Protein 2CBO (pdb70)

Foldseek 3Di:
DDWDKDKPPQEAAAQFDKIKIKIAPADAFFKKKKWKWWAPDVVWIWTAPVWIDMWTQHNRRMTMDMTGHGQKHFTAGPVRHTDGIDGQQPTFMFIFIATPVRDGDDTGTGHHRPD

Nearest PDB structures (foldseek):
  1noa-assembly1_A  TM=9.818E-01  e=1.500E-18  Streptomyces carzinostaticus
  4jw3-assembly1_A  TM=9.825E-01  e=1.500E-18  Streptomyces malayensis
  2cbq-assembly3_E  TM=9.953E-01  e=7.615E-18  Streptomyces carzinostaticus
  2cbt-assembly1_B  TM=9.767E-01  e=4.768E-17  Streptomyces carzinostaticus
  2mcm-assembly1_A  TM=9.479E-01  e=1.703E-12  Streptomyces macromomyceticus

B-factor: mean 21.52, std 8.45, range [8.46, 61.63]

Organism: Streptomyces carzinostaticus (NCBI:txid1897)

Radius of gyration: 13.45 Å; Cα contacts (8 Å, |Δi|>4): 308; chains: 1; bounding box: 24×33×41 Å

CATH classification: 2.60.40.230

Structure (mmCIF, N/CA/C/O backbone):
data_2CBO
#
_entry.id   2CBO
#
_cell.length_a   43.984
_cell.length_b   43.984
_cell.length_c   54.708
_cell.angle_alpha   90.00
_cell.angle_beta   90.00
_cell.angle_gamma   90.00
#
_symmetry.space_group_name_H-M   'P 41'
#
loop_
_entity.id
_entity.type
_entity.pdbx_description
1 polymer NEOCARZINOSTATIN
2 non-polymer 'SULFATE ION'
3 non-polymer 'TESTOSTERONE HEMISUCCINATE'
4 water water
#
loop_
_atom_site.group_PDB
_atom_site.id
_atom_site.type_symbol
_atom_site.label_atom_id
_atom_site.label_alt_id
_atom_site.label_comp_id
_atom_site.label_asym_id
_atom_site.label_entity_id
_atom_site.label_seq_id
_atom_site.pdbx_PDB_ins_code
_atom_site.Cartn_x
_atom_site.Cartn_y
_atom_site.Cartn_z
_atom_site.occupancy
_atom_site.B_iso_or_equiv
_atom_site.auth_seq_id
_atom_site.auth_comp_id
_atom_site.auth_asym_id
_atom_site.auth_atom_id
_atom_site.pdbx_PDB_model_num
ATOM 1 N N . ALA A 1 1 ? 0.678 38.588 14.562 1.00 41.37 1 ALA A N 1
ATOM 2 C CA . ALA A 1 1 ? 1.101 38.062 13.233 1.00 39.93 1 ALA A CA 1
ATOM 3 C C . ALA A 1 1 ? 0.610 36.630 13.042 1.00 38.53 1 ALA A C 1
ATOM 4 O O . ALA A 1 1 ? 1.071 35.711 13.721 1.00 38.95 1 ALA A O 1
ATOM 6 N N . ALA A 1 2 ? -0.327 36.453 12.115 1.00 36.79 2 ALA A N 1
ATOM 7 C CA . ALA A 1 2 ? -0.898 35.141 11.818 1.00 35.40 2 ALA A CA 1
ATOM 8 C C . ALA A 1 2 ? 0.123 34.221 11.147 1.00 33.22 2 ALA A C 1
ATOM 9 O O . ALA A 1 2 ? 1.042 34.681 10.471 1.00 33.81 2 ALA A O 1
ATOM 11 N N . PRO A 1 3 ? -0.022 32.900 11.336 1.00 31.50 3 PRO A N 1
ATOM 12 C CA . PRO A 1 3 ? 0.907 31.942 10.730 1.00 28.41 3 PRO A CA 1
ATOM 13 C C . PRO A 1 3 ? 0.781 31.960 9.211 1.00 26.99 3 PRO A C 1
ATOM 14 O O . PRO A 1 3 ? -0.305 31.739 8.671 1.00 24.55 3 PRO A O 1
ATOM 18 N N . THR A 1 4 ? 1.885 32.231 8.525 1.00 24.98 4 THR A N 1
ATOM 19 C CA . THR A 1 4 ? 1.874 32.267 7.069 1.00 22.74 4 THR A CA 1
ATOM 20 C C . THR A 1 4 ? 3.198 31.786 6.497 1.00 21.38 4 THR A C 1
ATOM 21 O O . THR A 1 4 ? 4.222 31.781 7.179 1.00 20.66 4 THR A O 1
ATOM 25 N N . ALA A 1 5 ? 3.161 31.378 5.235 1.00 19.28 5 ALA A N 1
ATOM 26 C CA . ALA A 1 5 ? 4.352 30.921 4.538 1.00 19.22 5 ALA A CA 1
ATOM 27 C C . ALA A 1 5 ? 4.336 31.578 3.163 1.00 18.21 5 ALA A C 1
ATOM 28 O O . ALA A 1 5 ? 3.273 31.811 2.591 1.00 19.72 5 ALA A O 1
ATOM 30 N N . THR A 1 6 ? 5.514 31.893 2.643 1.00 17.85 6 THR A N 1
ATOM 31 C CA . THR A 1 6 ? 5.624 32.502 1.326 1.00 19.18 6 THR A CA 1
ATOM 32 C C . THR A 1 6 ? 6.722 31.774 0.568 1.00 18.71 6 THR A C 1
ATOM 33 O O . THR A 1 6 ? 7.756 31.436 1.141 1.00 19.79 6 THR A O 1
ATOM 37 N N . VAL A 1 7 ? 6.481 31.524 -0.714 1.00 17.62 7 VAL A N 1
ATOM 38 C CA . VAL A 1 7 ? 7.450 30.842 -1.559 1.00 13.95 7 VAL A CA 1
ATOM 39 C C . VAL A 1 7 ? 7.608 31.642 -2.844 1.00 15.03 7 VAL A C 1
ATOM 40 O O . VAL A 1 7 ? 6.623 31.959 -3.511 1.00 15.28 7 VAL A O 1
ATOM 44 N N . THR A 1 8 ? 8.846 31.973 -3.191 1.00 13.54 8 THR A N 1
ATOM 45 C CA . THR A 1 8 ? 9.091 32.729 -4.409 1.00 14.05 8 THR A CA 1
ATOM 46 C C . THR A 1 8 ? 10.489 32.430 -4.937 1.00 13.06 8 THR A C 1
ATOM 47 O O . THR A 1 8 ? 11.450 32.352 -4.174 1.00 13.52 8 THR A O 1
ATOM 51 N N . PRO A 1 9 ? 10.607 32.189 -6.254 1.00 14.42 9 PRO A N 1
ATOM 52 C CA . PRO A 1 9 ? 9.486 32.190 -7.202 1.00 12.95 9 PRO A CA 1
ATOM 53 C C . PRO A 1 9 ? 8.582 30.988 -6.938 1.00 13.36 9 PRO A C 1
ATOM 54 O O . PRO A 1 9 ? 9.027 30.001 -6.351 1.00 12.08 9 PRO A O 1
ATOM 58 N N . SER A 1 10 ? 7.320 31.076 -7.353 1.00 14.70 10 SER A N 1
ATOM 59 C CA . SER A 1 10 ? 6.381 29.969 -7.174 1.00 16.24 10 SER A CA 1
ATOM 60 C C . SER A 1 10 ? 5.801 29.505 -8.508 1.00 17.19 10 SER A C 1
ATOM 61 O O . SER A 1 10 ? 5.061 28.524 -8.559 1.00 19.37 10 SER A O 1
ATOM 64 N N A SER A 1 11 ? 6.142 30.218 -9.578 0.50 16.94 11 SER A N 1
ATOM 65 N N B SER A 1 11 ? 6.128 30.219 -9.582 0.50 16.70 11 SER A N 1
ATOM 66 C CA A SER A 1 11 ? 5.676 29.882 -10.920 0.50 16.99 11 SER A CA 1
ATOM 67 C CA B SER A 1 11 ? 5.663 29.852 -10.917 0.50 16.51 11 SER A CA 1
ATOM 68 C C A SER A 1 11 ? 6.843 29.948 -11.902 0.50 16.70 11 SER A C 1
ATOM 69 C C B SER A 1 11 ? 6.821 29.963 -11.908 0.50 16.43 11 SER A C 1
ATOM 70 O O A SER A 1 11 ? 7.871 30.564 -11.615 0.50 16.78 11 SER A O 1
ATOM 71 O O B SER A 1 11 ? 7.824 30.625 -11.630 0.50 16.55 11 SER A O 1
ATOM 76 N N . GLY A 1 12 ? 6.681 29.307 -13.056 1.00 16.78 12 GLY A N 1
ATOM 77 C CA . GLY A 1 12 ? 7.732 29.322 -14.064 1.00 16.53 12 GLY A CA 1
ATOM 78 C C . GLY A 1 12 ? 8.954 28.531 -13.626 1.00 16.51 12 GLY A C 1
ATOM 79 O O . GLY A 1 12 ? 10.058 28.721 -14.143 1.00 17.39 12 GLY A O 1
ATOM 80 N N . LEU A 1 13 ? 8.752 27.629 -12.674 1.00 14.18 13 LEU A N 1
ATOM 81 C CA . LEU A 1 13 ? 9.845 26.817 -12.142 1.00 13.31 13 LEU A CA 1
ATOM 82 C C . LEU A 1 13 ? 10.295 25.685 -13.058 1.00 13.40 13 LEU A C 1
ATOM 83 O O . LEU A 1 13 ? 9.538 25.218 -13.910 1.00 14.03 13 LEU A O 1
ATOM 88 N N A SER A 1 14 ? 11.539 25.255 -12.871 0.50 13.63 14 SER A N 1
ATOM 89 N N B SER A 1 14 ? 11.544 25.262 -12.880 0.50 12.84 14 SER A N 1
ATOM 90 C CA A SER A 1 14 ? 12.104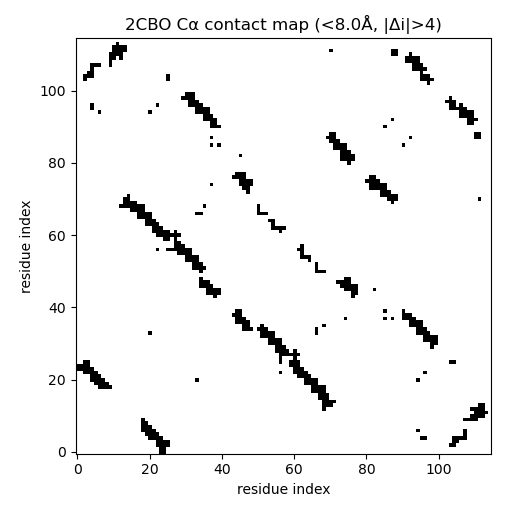 24.152 -13.636 0.50 14.67 14 SER A CA 1
ATOM 91 C CA B SER A 1 14 ? 12.116 24.153 -13.635 0.50 13.15 14 SER A CA 1
ATOM 92 C C A SER A 1 14 ? 12.634 23.181 -12.592 0.50 14.42 14 SER A C 1
ATOM 93 C C B SER A 1 14 ? 12.636 23.181 -12.591 0.50 13.55 14 SER A C 1
ATOM 94 O O A SER A 1 14 ? 12.805 23.550 -11.430 0.50 13.46 14 SER A O 1
ATOM 95 O O B SER A 1 14 ? 12.803 23.548 -11.426 0.50 12.64 14 SER A O 1
ATOM 100 N N . ASP A 1 15 ? 12.887 21.942 -12.995 1.00 15.50 15 ASP A N 1
ATOM 101 C CA . ASP A 1 15 ? 13.419 20.963 -12.064 1.00 15.12 15 ASP A CA 1
ATOM 102 C C . ASP A 1 15 ? 14.808 21.506 -11.703 1.00 15.75 15 ASP A C 1
ATOM 103 O O . ASP A 1 15 ? 15.634 21.752 -12.591 1.00 14.83 15 ASP A O 1
ATOM 108 N N . GLY A 1 16 ? 15.061 21.713 -10.414 1.00 13.54 16 GLY A N 1
ATOM 109 C CA . GLY A 1 16 ? 16.357 22.222 -9.993 1.00 14.61 16 GLY A CA 1
ATOM 1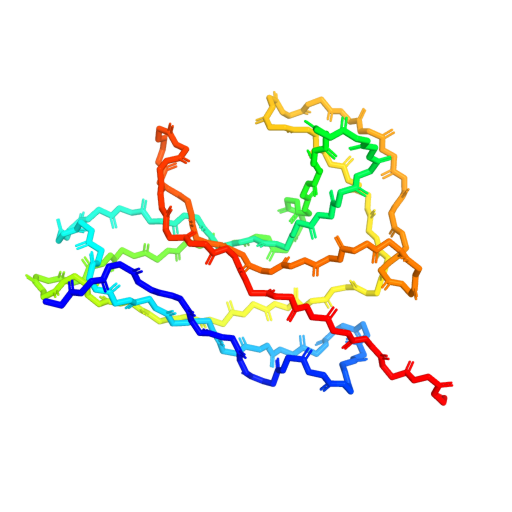10 C C . GLY A 1 16 ? 16.329 23.684 -9.584 1.00 12.25 16 GLY A C 1
ATOM 111 O O . GLY A 1 16 ? 17.297 24.199 -9.018 1.00 13.29 16 GLY A O 1
ATOM 112 N N . THR A 1 17 ? 15.228 24.368 -9.874 1.00 12.46 17 THR A N 1
ATOM 113 C CA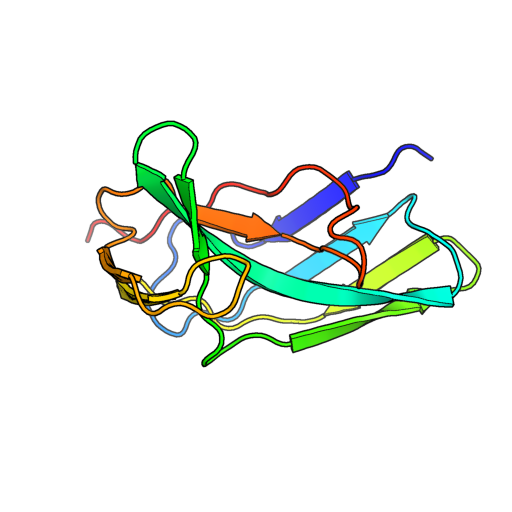 . THR A 1 17 ? 15.114 25.772 -9.501 1.00 11.37 17 THR A CA 1
ATOM 114 C C . THR A 1 17 ? 15.181 25.880 -7.978 1.00 11.63 17 THR A C 1
ATOM 115 O O . THR A 1 17 ? 14.605 25.056 -7.271 1.00 13.71 17 THR A O 1
ATOM 119 N N . VAL A 1 18 ? 15.905 26.879 -7.480 1.00 12.64 18 VAL A N 1
ATOM 120 C CA . VAL A 1 18 ? 16.017 27.085 -6.043 1.00 13.05 18 VAL A CA 1
ATOM 121 C C . VAL A 1 18 ? 15.053 28.207 -5.656 1.00 13.30 18 VAL A C 1
ATOM 122 O O . VAL A 1 18 ? 15.104 29.306 -6.215 1.00 12.60 18 VAL A O 1
ATOM 126 N N . VAL A 1 19 ? 14.164 27.928 -4.709 1.00 12.76 19 VAL A N 1
ATOM 127 C CA . VAL A 1 19 ? 13.200 28.936 -4.295 1.00 13.05 19 VAL A CA 1
ATOM 128 C C . VAL A 1 19 ? 13.430 29.379 -2.862 1.00 14.60 19 VAL A C 1
ATOM 129 O O . VAL A 1 19 ? 14.054 28.667 -2.067 1.00 12.68 19 VAL A O 1
ATOM 133 N N . LYS A 1 20 ? 12.941 30.569 -2.536 1.00 14.25 20 LYS A N 1
ATOM 134 C CA . LYS A 1 20 ? 13.060 31.060 -1.176 1.00 15.73 20 LYS A CA 1
ATOM 135 C C . LYS A 1 20 ? 11.763 30.725 -0.456 1.00 16.02 20 LYS A C 1
ATOM 136 O O . LYS A 1 20 ? 10.670 31.033 -0.941 1.00 15.51 20 LYS A O 1
ATOM 142 N N . VAL A 1 21 ? 11.891 30.078 0.696 1.00 15.02 21 VAL A N 1
ATOM 143 C CA . VAL A 1 21 ? 10.736 29.710 1.503 1.00 15.57 21 VAL A CA 1
ATOM 144 C C . VAL A 1 21 ? 10.859 30.509 2.794 1.00 16.63 21 VAL A C 1
ATOM 145 O O . VAL A 1 21 ? 11.899 30.484 3.454 1.00 14.99 21 VAL A O 1
ATOM 149 N N . ALA A 1 22 ? 9.805 31.233 3.147 1.00 16.36 22 ALA A N 1
ATOM 150 C CA . ALA A 1 22 ? 9.835 32.036 4.355 1.00 18.24 22 ALA A CA 1
ATOM 151 C C . ALA A 1 22 ? 8.577 31.810 5.171 1.00 19.19 22 ALA A C 1
ATOM 152 O O . ALA A 1 22 ? 7.497 31.584 4.621 1.00 18.89 22 ALA A O 1
ATOM 154 N N . GLY A 1 23 ? 8.729 31.865 6.488 1.00 19.86 23 GLY A N 1
ATOM 155 C CA . GLY A 1 23 ? 7.594 31.671 7.366 1.00 19.66 23 GLY A CA 1
ATOM 156 C C . GLY A 1 23 ? 7.496 32.783 8.385 1.00 21.36 23 GLY A C 1
ATOM 157 O O . GLY A 1 23 ? 8.512 33.339 8.815 1.00 20.16 23 GLY A O 1
ATOM 158 N N . ALA A 1 24 ? 6.267 33.113 8.768 1.00 21.16 24 ALA A N 1
ATOM 159 C CA . ALA A 1 24 ? 6.024 34.158 9.751 1.00 21.11 24 ALA A CA 1
ATOM 160 C C . ALA A 1 24 ? 4.873 33.729 10.662 1.00 21.58 24 ALA A C 1
ATOM 161 O O . ALA A 1 24 ? 4.013 32.944 10.259 1.00 20.84 24 ALA A O 1
ATOM 163 N N . GLY A 1 25 ? 4.874 34.232 11.893 1.00 21.41 25 GLY A N 1
ATOM 164 C CA . GLY A 1 25 ? 3.828 33.886 12.837 1.00 21.80 25 GLY A CA 1
ATOM 165 C C . GLY A 1 25 ? 3.956 32.459 13.332 1.00 22.54 25 GLY A C 1
ATOM 166 O O . GLY A 1 25 ? 3.005 31.889 13.868 1.00 23.51 25 GLY A O 1
ATOM 167 N N . LEU A 1 26 ? 5.143 31.882 13.156 1.00 20.94 26 LEU A N 1
ATOM 168 C CA . LEU A 1 26 ? 5.411 30.508 13.566 1.00 19.98 26 LEU A CA 1
ATOM 169 C C . LEU A 1 26 ? 5.714 30.392 15.059 1.00 20.00 26 LEU A C 1
ATOM 170 O O . LEU A 1 26 ? 5.730 31.387 15.785 1.00 18.28 26 LEU A O 1
ATOM 175 N N . GLN A 1 27 ? 5.945 29.160 15.507 1.00 19.55 27 GLN A N 1
ATOM 176 C CA . GLN A 1 27 ? 6.285 28.903 16.901 1.00 21.19 27 GLN A CA 1
ATOM 177 C C . GLN A 1 27 ? 7.718 29.363 17.119 1.00 20.47 27 GLN A C 1
ATOM 178 O O . GLN A 1 27 ? 8.640 28.822 16.518 1.00 19.92 27 GLN A O 1
ATOM 184 N N . ALA A 1 28 ? 7.907 30.362 17.972 1.00 22.12 28 ALA A N 1
ATOM 185 C CA . ALA A 1 28 ? 9.246 30.862 18.247 1.00 22.21 28 ALA A CA 1
ATOM 186 C C . ALA A 1 28 ? 10.146 29.716 18.702 1.00 22.79 28 ALA A C 1
ATOM 187 O O . ALA A 1 28 ? 9.759 28.915 19.561 1.00 23.33 28 ALA A O 1
ATOM 189 N N . GLY A 1 29 ? 11.334 29.632 18.109 1.00 21.58 29 GLY A N 1
ATOM 190 C CA . GLY A 1 29 ? 12.288 28.596 18.476 1.00 21.64 29 GLY A CA 1
ATOM 191 C C . GLY A 1 29 ? 11.988 27.169 18.048 1.00 20.14 29 GLY A C 1
ATOM 192 O O . GLY A 1 29 ? 12.709 26.248 18.424 1.00 23.13 29 GLY A O 1
ATOM 193 N N . THR A 1 30 ? 10.937 26.964 17.268 1.00 20.22 30 THR A N 1
ATOM 194 C CA . THR A 1 30 ? 10.604 25.614 16.833 1.00 19.98 30 THR A CA 1
ATOM 195 C C . THR A 1 30 ? 11.245 25.293 15.495 1.00 19.09 30 THR A C 1
ATOM 196 O O . THR A 1 30 ? 11.344 26.155 14.628 1.00 19.33 30 THR A O 1
ATOM 200 N N . ALA A 1 31 ? 11.690 24.050 15.340 1.00 19.06 31 ALA A N 1
ATOM 201 C CA . ALA A 1 31 ? 12.313 23.607 14.095 1.00 18.80 31 ALA A CA 1
ATOM 202 C C . ALA A 1 31 ? 11.243 23.179 13.097 1.00 18.98 31 ALA A C 1
ATOM 203 O O . ALA A 1 31 ? 10.360 22.376 13.418 1.00 18.39 31 ALA A O 1
ATOM 205 N N . TYR A 1 32 ? 11.327 23.717 11.885 1.00 17.45 32 TYR A N 1
ATOM 206 C CA . TYR A 1 32 ? 10.370 23.386 10.837 1.00 17.12 32 TYR A CA 1
ATOM 207 C C . TYR A 1 32 ? 11.019 22.716 9.631 1.00 16.70 32 TYR A C 1
ATOM 208 O O . TYR A 1 32 ? 12.024 23.201 9.107 1.00 17.19 32 TYR A O 1
ATOM 217 N N . TRP A 1 33 ? 10.445 21.599 9.197 1.00 15.33 33 TRP A N 1
ATOM 218 C CA . TRP A 1 33 ? 10.943 20.927 8.006 1.00 15.17 33 TRP A CA 1
ATOM 219 C C . TRP A 1 33 ? 10.393 21.731 6.831 1.00 15.15 33 TRP A C 1
ATOM 220 O O . TRP A 1 33 ? 9.277 22.254 6.900 1.00 15.57 33 TRP A O 1
ATOM 231 N N . VAL A 1 34 ? 11.183 21.849 5.770 1.00 14.41 34 VAL A N 1
ATOM 232 C CA . VAL A 1 34 ? 10.760 22.550 4.565 1.00 14.65 34 VAL A CA 1
ATOM 233 C C . VAL A 1 34 ? 10.748 21.469 3.495 1.00 14.62 34 VAL A C 1
ATOM 234 O O . VAL A 1 34 ? 11.760 20.796 3.284 1.00 12.73 34 VAL A O 1
ATOM 238 N N . ALA A 1 35 ? 9.612 21.287 2.830 1.00 12.39 35 ALA A N 1
ATOM 239 C CA . ALA A 1 35 ? 9.524 20.248 1.811 1.00 13.00 35 ALA A CA 1
ATOM 240 C C . ALA A 1 35 ? 8.497 20.516 0.731 1.00 12.76 35 ALA A C 1
ATOM 241 O O . ALA A 1 35 ? 7.567 21.306 0.910 1.00 12.38 35 ALA A O 1
ATOM 243 N N . GLN A 1 36 ? 8.674 19.828 -0.391 1.00 11.23 36 GLN A N 1
ATOM 244 C CA . GLN A 1 36 ? 7.768 19.941 -1.519 1.00 13.09 36 GLN A CA 1
ATOM 245 C C . GLN A 1 36 ? 6.739 18.821 -1.379 1.00 13.93 36 GLN A C 1
ATOM 246 O O . GLN A 1 36 ? 7.105 17.663 -1.174 1.00 13.69 36 GLN A O 1
ATOM 252 N N . TRP A 1 37 ? 5.460 19.184 -1.469 1.00 15.38 37 TRP A N 1
ATOM 253 C CA . TRP A 1 37 ? 4.352 18.238 -1.340 1.00 16.06 37 TRP A CA 1
ATOM 254 C C . TRP A 1 37 ? 3.496 18.164 -2.600 1.00 17.23 37 TRP A C 1
ATOM 255 O O . TRP A 1 37 ? 3.516 19.064 -3.439 1.00 14.69 37 TRP A O 1
ATOM 266 N N . ALA A 1 38 ? 2.727 17.087 -2.705 1.00 18.07 38 ALA A N 1
ATOM 267 C CA . ALA A 1 38 ? 1.843 16.876 -3.841 1.00 21.32 38 ALA A CA 1
ATOM 268 C C . ALA A 1 38 ? 0.632 16.057 -3.406 1.00 22.57 38 ALA A C 1
ATOM 269 O O . ALA A 1 38 ? 0.766 15.115 -2.627 1.00 22.51 38 ALA A O 1
ATOM 271 N N . ARG A 1 39 ? -0.554 16.421 -3.885 1.00 25.66 39 ARG A N 1
ATOM 272 C CA . ARG A 1 39 ? -1.739 15.648 -3.530 1.00 27.65 39 ARG A CA 1
ATOM 273 C C . ARG A 1 39 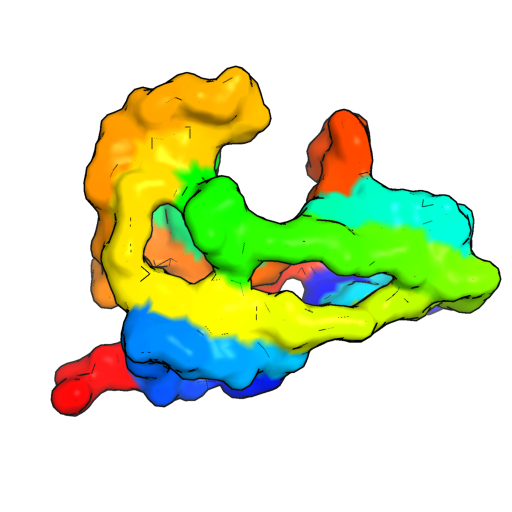? -1.772 14.498 -4.524 1.00 28.18 39 ARG A C 1
ATOM 274 O O . ARG A 1 39 ? -2.090 14.692 -5.696 1.00 29.45 39 ARG A O 1
ATOM 282 N N . VAL A 1 40 ? -1.422 13.304 -4.057 1.00 27.66 40 VAL A N 1
ATOM 283 C CA . VAL A 1 40 ? -1.392 12.123 -4.913 1.00 27.36 40 VAL A CA 1
ATOM 284 C C . VAL A 1 40 ? -2.767 11.476 -5.040 1.00 27.69 40 VAL A C 1
ATOM 285 O O . VAL A 1 40 ? -2.993 10.614 -5.889 1.00 27.73 40 VAL A O 1
ATOM 289 N N . ASP A 1 41 ? -3.689 11.909 -4.193 1.00 28.50 41 ASP A N 1
ATOM 290 C CA . ASP A 1 41 ? -5.045 11.391 -4.217 1.00 29.98 41 ASP A CA 1
ATOM 291 C C . ASP A 1 41 ? -5.858 12.183 -3.209 1.00 30.57 41 ASP A C 1
ATOM 292 O O . ASP A 1 41 ? -5.296 12.839 -2.328 1.00 29.44 41 ASP A O 1
ATOM 297 N N . THR A 1 42 ? -7.178 12.138 -3.347 1.00 29.98 42 THR A N 1
ATOM 298 C CA . THR A 1 42 ? -8.054 12.863 -2.439 1.00 30.17 42 THR A CA 1
ATOM 299 C C . THR A 1 42 ? -7.650 12.637 -0.981 1.00 29.80 42 THR A C 1
ATOM 300 O O . THR A 1 42 ? -7.661 11.506 -0.492 1.00 29.49 42 THR A O 1
ATOM 304 N N . GLY A 1 43 ? -7.284 13.717 -0.297 1.00 29.14 43 GLY A N 1
ATOM 305 C CA . GLY A 1 43 ? -6.894 13.618 1.101 1.00 29.56 43 GLY A CA 1
ATOM 306 C C . GLY A 1 43 ? -5.557 12.940 1.356 1.00 29.07 43 GLY A C 1
ATOM 307 O O . GLY A 1 43 ? -5.202 12.678 2.509 1.00 30.46 43 GLY A O 1
ATOM 308 N N . VAL A 1 44 ? -4.810 12.657 0.292 1.00 27.70 44 VAL A N 1
ATOM 309 C CA . VAL A 1 44 ? -3.509 12.004 0.427 1.00 25.55 44 VAL A CA 1
ATOM 310 C C . VAL A 1 44 ? -2.382 12.825 -0.198 1.00 23.76 44 VAL A C 1
ATOM 311 O O . VAL A 1 44 ? -2.409 13.130 -1.393 1.00 23.50 44 VAL A O 1
ATOM 315 N N . TRP A 1 45 ? -1.386 13.168 0.614 1.00 22.10 45 TRP A N 1
ATOM 316 C CA . TRP A 1 45 ? -0.252 13.952 0.136 1.00 21.65 45 TRP A CA 1
ATOM 317 C C . TRP A 1 45 ? 1.076 13.216 0.320 1.00 20.17 45 TRP A C 1
ATOM 318 O O . TRP A 1 45 ? 1.261 12.484 1.290 1.00 20.68 45 TRP A O 1
ATOM 329 N N . ALA A 1 46 ? 1.988 13.416 -0.625 1.00 17.68 46 ALA A N 1
ATOM 330 C CA . ALA A 1 46 ? 3.311 12.801 -0.572 1.00 16.02 46 ALA A CA 1
ATOM 331 C C . ALA A 1 46 ? 4.360 13.903 -0.726 1.00 15.16 46 ALA A C 1
ATOM 332 O O . ALA A 1 46 ? 4.112 14.912 -1.391 1.00 15.60 46 ALA A O 1
ATOM 334 N N . TYR A 1 47 ? 5.531 13.719 -0.121 1.00 12.24 47 TYR A N 1
ATOM 335 C CA . TYR A 1 47 ? 6.575 14.730 -0.226 1.00 12.11 47 TYR A CA 1
ATOM 336 C C . TYR A 1 47 ? 7.875 14.179 -0.791 1.00 12.79 47 TYR A C 1
ATOM 337 O O . TYR A 1 47 ? 8.025 12.973 -1.005 1.00 12.20 47 TYR A O 1
ATOM 346 N N . ASN A 1 48 ? 8.816 15.083 -1.019 1.00 12.07 48 ASN A N 1
ATOM 347 C CA . ASN A 1 48 ? 10.115 14.731 -1.570 1.00 12.35 48 ASN A CA 1
ATOM 348 C C . ASN A 1 48 ? 11.219 14.847 -0.512 1.00 13.15 48 ASN A C 1
ATOM 349 O O . ASN A 1 48 ? 11.819 15.910 -0.324 1.00 10.73 48 ASN A O 1
ATOM 354 N N . PRO A 1 49 ? 11.499 13.743 0.200 1.00 11.38 49 PRO A N 1
ATOM 355 C CA . PRO A 1 49 ? 12.540 13.771 1.233 1.00 12.22 49 PRO A CA 1
ATOM 356 C C . PRO A 1 49 ? 13.944 14.009 0.682 1.00 13.33 49 PRO A C 1
ATOM 357 O O . PRO A 1 49 ? 14.821 14.493 1.397 1.00 14.58 49 PRO A O 1
ATOM 361 N N . ALA A 1 50 ? 14.143 13.682 -0.595 1.00 12.83 50 ALA A N 1
ATOM 362 C CA . ALA A 1 50 ? 15.445 13.823 -1.244 1.00 13.11 50 ALA A CA 1
ATOM 363 C C . ALA A 1 50 ? 15.965 15.254 -1.343 1.00 13.96 50 ALA A C 1
ATOM 364 O O . ALA A 1 50 ? 17.157 15.466 -1.553 1.00 16.71 50 ALA A O 1
ATOM 366 N N . ASP A 1 51 ? 15.083 16.233 -1.202 1.00 12.37 51 ASP A N 1
ATOM 367 C CA . ASP A 1 51 ? 15.501 17.626 -1.285 1.00 13.76 51 ASP A CA 1
ATOM 368 C C . ASP A 1 51 ? 14.925 18.437 -0.140 1.00 13.81 51 ASP A C 1
ATOM 369 O O . ASP A 1 51 ? 14.844 19.663 -0.232 1.00 12.45 51 ASP A O 1
ATOM 374 N N . ASN A 1 52 ? 14.520 17.763 0.934 1.00 12.07 52 ASN A N 1
ATOM 375 C CA . ASN A 1 52 ? 13.953 18.486 2.062 1.00 13.02 52 ASN A CA 1
ATOM 376 C C . ASN A 1 52 ? 15.031 19.248 2.814 1.00 14.18 52 ASN A C 1
ATOM 377 O O . ASN A 1 52 ? 16.227 19.097 2.548 1.00 13.81 52 ASN A O 1
ATOM 382 N N . SER A 1 53 ? 14.599 20.092 3.735 1.00 14.70 53 SER A N 1
ATOM 383 C CA . SER A 1 53 ? 15.531 20.869 4.531 1.00 16.75 53 SER A CA 1
ATOM 384 C C . SER A 1 53 ? 14.857 21.198 5.847 1.00 16.26 53 SER A C 1
ATOM 385 O O . SER A 1 53 ? 13.746 20.730 6.121 1.00 14.18 53 SER A O 1
ATOM 388 N N . SER A 1 54 ? 15.524 22.006 6.660 1.00 16.31 54 SER A N 1
ATOM 389 C CA . SER A 1 54 ? 14.975 22.385 7.951 1.00 18.24 54 SER A CA 1
ATOM 390 C C . SER A 1 54 ? 15.441 23.774 8.342 1.00 16.61 54 SER A C 1
ATOM 391 O O . SER A 1 54 ? 16.505 24.218 7.928 1.00 15.89 54 SER A O 1
ATOM 394 N N . VAL A 1 55 ? 14.625 24.454 9.136 1.00 18.31 55 VAL A N 1
ATOM 395 C CA . VAL A 1 55 ? 14.938 25.796 9.596 1.00 17.79 55 VAL A CA 1
ATOM 396 C C . VAL A 1 55 ? 14.243 26.001 10.941 1.00 20.15 55 VAL A C 1
ATOM 397 O O . VAL A 1 55 ? 13.160 25.472 11.177 1.00 21.32 55 VAL A O 1
ATOM 401 N N . THR A 1 56 ? 14.886 26.744 11.831 1.00 21.01 56 THR A N 1
ATOM 402 C CA . THR A 1 56 ? 14.319 27.004 13.146 1.00 20.31 56 THR A CA 1
ATOM 403 C C . THR A 1 56 ? 13.805 28.432 13.209 1.00 20.70 56 THR A C 1
ATOM 404 O O . THR A 1 56 ? 14.527 29.375 12.888 1.00 21.40 56 THR A O 1
ATOM 408 N N . ALA A 1 57 ? 12.548 28.589 13.608 1.00 19.98 57 ALA A N 1
ATOM 409 C CA . ALA A 1 57 ? 11.947 29.912 13.705 1.00 21.28 57 ALA A CA 1
ATOM 410 C C . ALA A 1 57 ? 12.685 30.715 14.766 1.00 22.29 57 ALA A C 1
ATOM 411 O O . ALA A 1 57 ? 13.084 30.169 15.796 1.00 21.27 57 ALA A O 1
ATOM 413 N N . ASP A 1 58 ? 12.881 32.005 14.513 1.00 23.25 58 ASP A N 1
ATOM 414 C CA . ASP A 1 58 ? 13.574 32.843 15.483 1.00 25.51 58 ASP A CA 1
ATOM 415 C C . ASP A 1 58 ? 12.628 33.261 16.605 1.00 26.68 58 ASP A C 1
ATOM 416 O O . ASP A 1 58 ? 11.441 32.909 16.601 1.00 25.80 58 ASP A O 1
ATOM 421 N N . ALA A 1 59 ? 13.158 34.013 17.563 1.00 27.36 59 ALA A N 1
ATOM 422 C CA . ALA A 1 59 ? 12.374 34.471 18.703 1.00 27.92 59 ALA A CA 1
ATOM 423 C C . ALA A 1 59 ? 11.112 35.214 18.279 1.00 27.90 59 ALA A C 1
ATOM 424 O O . ALA A 1 59 ? 10.192 35.386 19.075 1.00 28.11 59 ALA A O 1
ATOM 426 N N . ASN A 1 60 ? 11.061 35.644 17.023 1.00 28.35 60 ASN A N 1
ATOM 427 C CA . ASN A 1 60 ? 9.902 36.375 16.522 1.00 29.22 60 ASN A CA 1
ATOM 428 C C . ASN A 1 60 ? 8.938 35.514 15.707 1.00 28.30 60 ASN A C 1
ATOM 429 O O . ASN A 1 60 ? 7.939 36.015 15.192 1.00 28.21 60 ASN A O 1
ATOM 434 N N . GLY A 1 61 ? 9.236 34.223 15.599 1.00 25.51 61 GLY A N 1
ATOM 435 C CA . GLY A 1 61 ? 8.374 33.331 14.840 1.00 24.52 61 GLY A CA 1
ATOM 436 C C . GLY A 1 61 ? 8.636 33.393 13.347 1.00 22.86 61 GLY A C 1
ATOM 437 O O . GLY A 1 61 ? 7.827 32.929 12.543 1.00 23.88 61 GLY A O 1
ATOM 438 N N . SER A 1 62 ? 9.772 33.968 12.971 1.00 21.76 62 SER A N 1
ATOM 439 C CA . SER A 1 62 ? 10.131 34.086 11.566 1.00 23.06 62 SER A CA 1
ATOM 440 C C . SER A 1 62 ? 11.255 33.137 11.180 1.00 22.22 62 SER A C 1
ATOM 441 O O . SER A 1 62 ? 12.139 32.834 11.983 1.00 23.62 62 SER A O 1
ATOM 444 N N . ALA A 1 63 ? 11.214 32.675 9.937 1.00 21.98 63 ALA A N 1
ATOM 445 C CA . ALA A 1 63 ? 12.225 31.767 9.421 1.00 23.11 63 ALA A CA 1
ATOM 446 C C . ALA A 1 63 ? 12.273 31.905 7.908 1.00 22.69 63 ALA A C 1
ATOM 447 O O . ALA A 1 63 ? 11.298 32.314 7.280 1.00 23.72 63 ALA A O 1
ATOM 449 N N . SER A 1 64 ? 13.410 31.565 7.322 1.00 23.47 64 SER A N 1
ATOM 450 C CA . SER A 1 64 ? 13.549 31.641 5.878 1.00 24.04 64 SER A CA 1
ATOM 451 C C . SER A 1 64 ? 14.734 30.803 5.452 1.00 22.82 64 SER A C 1
ATOM 452 O O . SER A 1 64 ? 15.800 30.841 6.071 1.00 21.11 64 SER A O 1
ATOM 455 N N . THR A 1 65 ? 14.539 30.033 4.394 1.00 20.50 65 THR A N 1
ATOM 456 C CA . THR A 1 65 ? 15.595 29.181 3.889 1.00 20.10 65 THR A CA 1
ATOM 457 C C . THR A 1 65 ? 15.357 28.963 2.401 1.00 18.84 65 THR A C 1
ATOM 458 O O . THR A 1 65 ? 14.449 29.554 1.818 1.00 19.44 65 THR A O 1
ATOM 462 N N A SER A 1 66 ? 16.181 28.126 1.785 0.50 18.59 66 SER A N 1
ATOM 463 N N B SER A 1 66 ? 16.181 28.123 1.789 0.50 19.35 66 SER A N 1
ATOM 464 C CA A SER A 1 66 ? 16.040 27.846 0.365 0.50 17.14 66 SER A CA 1
ATOM 465 C CA B SER A 1 66 ? 16.052 27.836 0.368 0.50 18.66 66 SER A CA 1
ATOM 466 C C A SER A 1 66 ? 15.644 26.390 0.159 0.50 16.86 66 SER A C 1
ATOM 467 C C B SER A 1 66 ? 15.628 26.389 0.168 0.50 17.70 66 SER A C 1
ATOM 468 O O A SER A 1 66 ? 15.876 25.541 1.021 0.50 17.33 66 SER A O 1
ATOM 469 O O B SER A 1 66 ? 15.823 25.544 1.044 0.50 18.00 66 SER A O 1
ATOM 474 N N . LEU A 1 67 ? 15.040 26.108 -0.988 1.00 16.49 67 LEU A N 1
ATOM 475 C CA . LEU A 1 67 ? 14.610 24.757 -1.300 1.00 14.77 67 LEU A CA 1
ATOM 476 C C . LEU A 1 67 ? 14.727 24.526 -2.795 1.00 15.44 67 LEU A C 1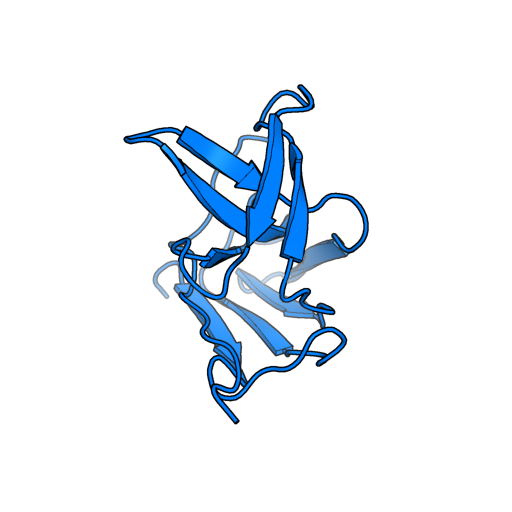
ATOM 477 O O . LEU A 1 67 ? 14.363 25.394 -3.589 1.00 15.71 67 LEU A O 1
ATOM 482 N N . THR A 1 68 ? 15.258 23.366 -3.170 1.00 15.49 68 THR A N 1
ATOM 483 C CA . THR A 1 68 ? 15.375 23.005 -4.577 1.00 14.42 68 THR A CA 1
ATOM 484 C C . THR A 1 68 ? 14.103 22.233 -4.918 1.00 13.16 68 THR A C 1
ATOM 485 O O . THR A 1 68 ? 13.780 21.238 -4.267 1.00 12.90 68 THR A O 1
ATOM 489 N N . VAL A 1 69 ? 13.375 22.697 -5.927 1.00 11.76 69 VAL A N 1
ATOM 490 C CA . VAL A 1 69 ? 12.144 22.029 -6.328 1.00 13.14 69 VAL A CA 1
ATOM 491 C C . VAL A 1 69 ? 12.385 21.054 -7.479 1.00 14.30 69 VAL A C 1
ATOM 492 O O . VAL A 1 69 ? 13.356 21.186 -8.229 1.00 13.34 69 VAL A O 1
ATOM 496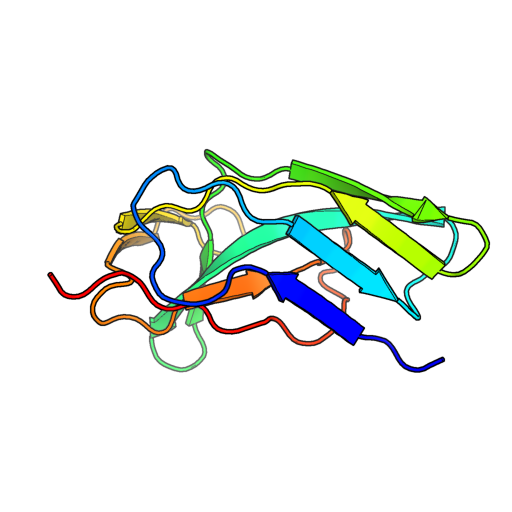 N N . ARG A 1 70 ? 11.505 20.065 -7.598 1.00 13.93 70 ARG A N 1
ATOM 497 C CA . ARG A 1 70 ? 11.610 19.061 -8.653 1.00 13.75 70 ARG A CA 1
ATOM 498 C C . ARG A 1 70 ? 10.299 18.985 -9.429 1.00 12.47 70 ARG A C 1
ATOM 499 O O . ARG A 1 70 ? 9.225 19.006 -8.829 1.00 12.42 70 ARG A O 1
ATOM 507 N N . ARG A 1 71 ? 10.382 18.892 -10.756 1.00 12.99 71 ARG A N 1
ATOM 508 C CA . ARG A 1 71 ? 9.175 18.782 -11.565 1.00 13.03 71 ARG A CA 1
ATOM 509 C C . ARG A 1 71 ? 8.504 17.458 -11.209 1.00 14.99 71 ARG A C 1
ATOM 510 O O . ARG A 1 71 ? 7.293 17.399 -10.999 1.00 14.81 71 ARG A O 1
ATOM 518 N N . SER A 1 72 ? 9.302 16.395 -11.153 1.00 13.43 72 SER A N 1
ATOM 519 C CA . SER A 1 72 ? 8.800 15.069 -10.781 1.00 15.34 72 SER A CA 1
ATOM 520 C C . SER A 1 72 ? 9.725 14.519 -9.708 1.00 15.07 72 SER A C 1
ATOM 521 O O . SER A 1 72 ? 10.924 14.812 -9.707 1.00 13.34 72 SER A O 1
ATOM 524 N N . PHE A 1 73 ? 9.173 13.726 -8.794 1.00 14.97 73 PHE A N 1
ATOM 525 C CA . PHE A 1 73 ? 9.976 13.155 -7.719 1.00 15.74 73 PHE A CA 1
ATOM 526 C C . PHE A 1 73 ? 9.301 11.931 -7.121 1.00 16.03 73 PHE A C 1
ATOM 527 O O . PHE A 1 73 ? 8.0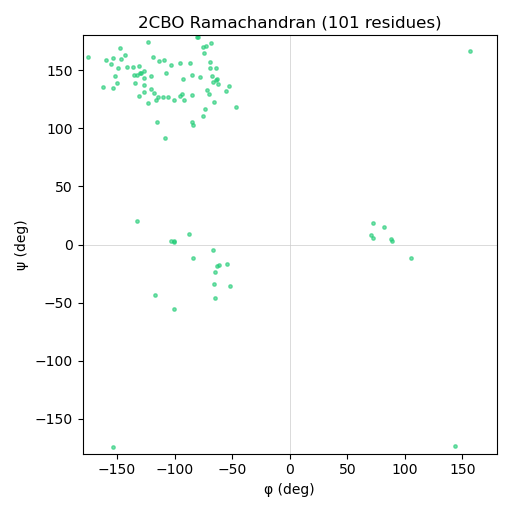86 11.752 -7.255 1.00 15.15 73 PHE A O 1
ATOM 535 N N . GLU A 1 74 ? 10.101 11.092 -6.469 1.00 16.52 74 GLU A N 1
ATOM 536 C CA . GLU A 1 74 ? 9.591 9.896 -5.809 1.00 16.10 74 GLU A CA 1
ATOM 537 C C . GLU A 1 74 ? 8.910 10.379 -4.532 1.00 14.40 74 GLU A C 1
ATOM 538 O O . GLU A 1 74 ? 9.569 10.839 -3.599 1.00 14.90 74 GLU A O 1
ATOM 544 N N . GLY A 1 75 ? 7.587 10.281 -4.497 1.00 14.32 75 GLY A N 1
ATOM 545 C CA . GLY A 1 75 ? 6.855 10.742 -3.333 1.00 14.13 75 GLY A CA 1
ATOM 546 C C . GLY A 1 75 ? 6.742 9.731 -2.210 1.00 15.13 75 GLY A C 1
ATOM 547 O O . GLY A 1 75 ? 6.643 8.530 -2.455 1.00 15.17 75 GLY A O 1
ATOM 548 N N . PHE A 1 76 ? 6.759 10.238 -0.978 1.00 13.76 76 PHE A N 1
ATOM 549 C CA . PHE A 1 76 ? 6.636 9.427 0.231 1.00 13.14 76 PHE A CA 1
ATOM 550 C C . PHE A 1 76 ? 5.508 9.979 1.083 1.00 13.33 76 PHE A C 1
ATOM 551 O O . PHE A 1 76 ? 5.307 11.193 1.142 1.00 12.04 76 PHE A O 1
ATOM 559 N N . LEU A 1 77 ? 4.763 9.092 1.733 1.00 14.39 77 LEU A N 1
ATOM 560 C CA . LEU A 1 77 ? 3.668 9.529 2.582 1.00 15.40 77 LEU A CA 1
ATOM 561 C C . LEU A 1 77 ? 4.216 10.099 3.887 1.00 16.83 77 LEU A C 1
ATOM 562 O O . LEU A 1 77 ? 5.408 9.985 4.171 1.00 16.37 77 LEU A O 1
ATOM 567 N N . PHE A 1 78 ? 3.338 10.718 4.669 1.00 16.45 78 PHE A N 1
ATOM 568 C CA . PHE A 1 78 ? 3.725 11.334 5.933 1.00 16.80 78 PHE A CA 1
ATOM 569 C C . PHE A 1 78 ? 4.508 10.392 6.844 1.00 17.71 78 PHE A C 1
ATOM 570 O O . PHE A 1 78 ? 5.421 10.826 7.552 1.00 17.94 78 PHE A O 1
ATOM 578 N N . ASP A 1 79 ? 4.156 9.109 6.827 1.00 16.59 79 ASP A N 1
ATOM 579 C CA . ASP A 1 79 ? 4.831 8.140 7.678 1.00 18.41 79 ASP A CA 1
ATOM 580 C C . ASP A 1 79 ? 6.086 7.524 7.060 1.00 19.18 79 ASP A C 1
ATOM 581 O O . ASP A 1 79 ? 6.650 6.577 7.609 1.00 20.74 79 ASP A O 1
ATOM 586 N N . GLY A 1 80 ? 6.526 8.058 5.925 1.00 17.79 80 GLY A N 1
ATOM 587 C CA . GLY A 1 80 ? 7.726 7.535 5.296 1.00 16.93 80 GLY A CA 1
ATOM 588 C C . GLY A 1 80 ? 7.482 6.394 4.326 1.00 17.59 80 GLY A C 1
ATOM 589 O O . GLY A 1 80 ? 8.427 5.835 3.773 1.00 17.18 80 GLY A O 1
ATOM 590 N N . THR A 1 81 ? 6.214 6.045 4.124 1.00 18.20 81 THR A N 1
ATOM 591 C CA . THR A 1 81 ? 5.841 4.979 3.204 1.00 18.22 81 THR A CA 1
ATOM 592 C C . THR A 1 81 ? 6.068 5.458 1.774 1.00 18.46 81 THR A C 1
ATOM 593 O O . THR A 1 81 ? 5.673 6.566 1.422 1.00 15.98 81 THR A O 1
ATOM 597 N N . ARG A 1 82 ? 6.705 4.629 0.951 1.00 17.30 82 ARG A N 1
ATOM 598 C CA . ARG A 1 82 ? 6.946 5.001 -0.438 1.00 17.69 82 ARG A CA 1
ATOM 599 C C . ARG A 1 82 ? 5.615 4.999 -1.187 1.00 19.28 82 ARG A C 1
ATOM 600 O O . ARG A 1 82 ? 4.850 4.039 -1.108 1.00 19.59 82 ARG A O 1
ATOM 608 N N . TRP A 1 83 ? 5.331 6.082 -1.899 1.00 18.45 83 TRP A N 1
ATOM 609 C CA . TRP A 1 83 ? 4.097 6.170 -2.665 1.00 19.92 83 TRP A CA 1
ATOM 610 C C . TRP A 1 83 ? 4.378 5.880 -4.130 1.00 20.70 83 TRP A C 1
ATOM 611 O O . TRP A 1 83 ? 3.767 4.991 -4.723 1.00 21.04 83 TRP A O 1
ATOM 622 N N . GLY A 1 84 ? 5.308 6.635 -4.705 1.00 18.81 84 GLY A N 1
ATOM 623 C CA . GLY A 1 84 ? 5.647 6.456 -6.103 1.00 19.79 84 GLY A CA 1
ATOM 624 C C . GLY A 1 84 ? 5.963 7.777 -6.780 1.00 20.36 84 GLY A C 1
ATOM 625 O O . GLY A 1 84 ? 6.018 8.825 -6.134 1.00 18.58 84 GLY A O 1
ATOM 626 N N . THR A 1 85 ? 6.159 7.734 -8.091 1.00 19.43 85 THR A N 1
ATOM 627 C CA . THR A 1 85 ? 6.485 8.936 -8.836 1.00 20.76 85 THR A CA 1
ATOM 628 C C . THR A 1 85 ? 5.341 9.936 -8.852 1.00 18.71 85 THR A C 1
ATOM 629 O O . THR A 1 85 ? 4.174 9.565 -8.978 1.00 18.75 85 THR A O 1
ATOM 633 N N . VAL A 1 86 ? 5.700 11.207 -8.717 1.00 16.48 86 VAL A N 1
ATOM 634 C CA . VAL A 1 86 ? 4.749 12.309 -8.726 1.00 19.02 86 VAL A CA 1
ATOM 635 C C . VAL A 1 86 ? 5.218 13.313 -9.771 1.00 16.98 86 VAL A C 1
ATOM 636 O O . VAL A 1 86 ? 6.389 13.679 -9.794 1.00 16.98 86 VAL A O 1
ATOM 640 N N . ASP A 1 87 ? 4.306 13.751 -10.635 1.00 17.35 87 ASP A N 1
ATOM 641 C CA . ASP A 1 87 ? 4.641 14.718 -11.679 1.00 14.78 87 ASP A CA 1
ATOM 642 C C . ASP A 1 87 ? 3.870 16.009 -11.426 1.00 14.87 87 ASP A C 1
ATOM 643 O O . ASP A 1 87 ? 2.657 16.079 -11.661 1.00 15.21 87 ASP A O 1
ATOM 648 N N . CYS A 1 88 ? 4.579 17.029 -10.946 1.00 13.73 88 CYS A N 1
ATOM 649 C CA . CYS A 1 88 ? 3.967 18.316 -10.631 1.00 14.98 88 CYS A CA 1
ATOM 650 C C . CYS A 1 88 ? 3.436 19.077 -11.842 1.00 16.35 88 CYS A C 1
ATOM 651 O O . CYS A 1 88 ? 2.831 20.147 -11.698 1.00 15.72 88 CYS A O 1
ATOM 654 N N . THR A 1 89 ? 3.673 18.530 -13.031 1.00 16.39 89 THR A N 1
ATOM 655 C CA . THR A 1 89 ? 3.175 19.134 -14.261 1.00 17.16 89 THR A CA 1
ATOM 656 C C . THR A 1 89 ? 1.646 19.051 -14.227 1.00 17.80 89 THR A C 1
ATOM 657 O O . THR A 1 89 ? 0.951 19.941 -14.725 1.00 15.99 89 THR A O 1
ATOM 661 N N . THR A 1 90 ? 1.133 17.975 -13.630 1.00 15.93 90 THR A N 1
ATOM 662 C CA . THR A 1 90 ? -0.307 17.764 -13.526 1.00 17.44 90 THR A CA 1
ATOM 663 C C . THR A 1 90 ? -0.783 17.742 -12.071 1.00 17.44 90 THR A C 1
ATOM 664 O O . THR A 1 90 ? -1.813 18.334 -11.731 1.00 17.29 90 THR A O 1
ATOM 668 N N . ALA A 1 91 ? -0.034 17.052 -11.218 1.00 15.90 91 ALA A N 1
ATOM 669 C CA . ALA A 1 91 ? -0.381 16.955 -9.806 1.00 16.87 91 ALA A CA 1
ATOM 670 C C . ALA A 1 91 ? -0.321 18.337 -9.163 1.00 16.71 91 ALA A C 1
ATOM 671 O O . ALA A 1 91 ? 0.421 19.208 -9.614 1.00 16.57 91 ALA A O 1
ATOM 673 N N . ALA A 1 92 ? -1.120 18.542 -8.121 1.00 16.63 92 ALA A N 1
ATOM 674 C CA . ALA A 1 92 ? -1.141 19.819 -7.414 1.00 18.52 92 ALA A CA 1
ATOM 675 C C . ALA A 1 92 ? -0.016 19.803 -6.390 1.00 18.38 92 ALA A C 1
ATOM 676 O O . ALA A 1 92 ? -0.140 19.181 -5.342 1.00 20.27 92 ALA A O 1
ATOM 678 N N . CYS A 1 93 ? 1.081 20.484 -6.691 1.00 18.06 93 CYS A N 1
ATOM 679 C CA . CYS A 1 93 ? 2.207 20.505 -5.767 1.00 17.58 93 CYS A CA 1
ATOM 680 C C . CYS A 1 93 ? 2.314 21.807 -4.992 1.00 17.94 93 CYS A C 1
ATOM 681 O O . CYS A 1 93 ? 1.843 22.851 -5.439 1.00 16.48 93 CYS A O 1
ATOM 684 N N . GLN A 1 94 ? 2.935 21.730 -3.819 1.00 17.70 94 GLN A N 1
ATOM 685 C CA . GLN A 1 94 ? 3.114 22.892 -2.953 1.00 19.22 94 GLN A CA 1
ATOM 686 C C . GLN A 1 94 ? 4.420 22.766 -2.181 1.00 19.73 94 GLN A C 1
ATOM 687 O O . GLN A 1 94 ? 5.060 21.713 -2.175 1.00 17.87 94 GLN A O 1
ATOM 693 N N . VAL A 1 95 ? 4.806 23.856 -1.529 1.00 18.32 95 VAL A N 1
ATOM 694 C CA . VAL A 1 95 ? 5.986 23.860 -0.679 1.00 19.22 95 VAL A CA 1
ATOM 695 C C . VAL A 1 95 ? 5.425 24.235 0.683 1.00 19.70 95 VAL A C 1
ATOM 696 O O . VAL A 1 95 ? 4.609 25.155 0.790 1.00 20.12 95 VAL A O 1
ATOM 700 N N . GLY A 1 96 ? 5.835 23.515 1.719 1.00 19.61 96 GLY A N 1
ATOM 701 C CA . GLY A 1 96 ? 5.316 23.818 3.036 1.00 18.88 96 GLY A CA 1
ATOM 702 C C . GLY A 1 96 ? 6.300 23.666 4.172 1.00 18.72 96 GLY A C 1
ATOM 703 O O . GLY A 1 96 ? 7.353 23.043 4.028 1.00 16.05 96 GLY A O 1
ATOM 704 N N . LEU A 1 97 ? 5.939 24.261 5.304 1.00 16.44 97 LEU A N 1
ATOM 705 C CA . LEU A 1 97 ? 6.738 24.214 6.521 1.00 15.82 97 LEU A CA 1
ATOM 706 C C . LEU A 1 97 ? 5.899 23.422 7.518 1.00 15.74 97 LEU A C 1
ATOM 707 O O . LEU A 1 97 ? 4.717 23.703 7.702 1.00 16.47 97 LEU A O 1
ATOM 712 N N A SER A 1 98 ? 6.502 22.433 8.162 0.50 15.31 98 SER A N 1
ATOM 713 N N B SER A 1 98 ? 6.516 22.428 8.146 0.50 15.26 98 SER A N 1
ATOM 714 C CA A SER A 1 98 ? 5.779 21.641 9.146 0.50 15.67 98 SER A CA 1
ATOM 715 C CA B SER A 1 98 ? 5.822 21.594 9.118 0.50 15.54 98 SER A CA 1
ATOM 716 C C A SER A 1 98 ? 6.732 21.208 10.250 0.50 16.57 98 SER A C 1
ATOM 717 C C B SER A 1 98 ? 6.767 21.233 10.258 0.50 16.52 98 SER A C 1
ATOM 718 O O A SER A 1 98 ? 7.836 20.740 9.970 0.50 15.27 98 SER A O 1
ATOM 719 O O B SER A 1 98 ? 7.906 20.838 10.010 0.50 15.22 98 SER A O 1
ATOM 724 N N . ASP A 1 99 ? 6.305 21.374 11.501 1.00 15.92 99 ASP A N 1
ATOM 725 C CA . ASP A 1 99 ? 7.138 21.010 12.643 1.00 16.98 99 ASP A CA 1
ATOM 726 C C . ASP A 1 99 ? 7.033 19.509 12.900 1.00 17.21 99 ASP A C 1
ATOM 727 O O . ASP A 1 99 ? 6.382 18.789 12.137 1.00 15.09 99 ASP A O 1
ATOM 732 N N . ALA A 1 100 ? 7.674 19.041 13.968 1.00 16.67 100 ALA A N 1
ATOM 733 C CA . ALA A 1 100 ? 7.690 17.619 14.297 1.00 17.64 100 ALA A CA 1
ATOM 734 C C . ALA A 1 100 ? 6.335 16.977 14.578 1.00 18.31 100 ALA A C 1
ATOM 735 O O . ALA A 1 100 ? 6.222 15.754 14.550 1.00 19.43 100 ALA A O 1
ATOM 737 N N . ALA A 1 101 ? 5.315 17.786 14.851 1.00 17.63 101 ALA A N 1
ATOM 738 C CA . ALA A 1 101 ? 3.981 17.249 15.127 1.00 17.02 101 ALA A CA 1
ATOM 739 C C . ALA A 1 101 ? 3.053 17.403 13.926 1.00 17.79 101 ALA A C 1
ATOM 740 O O . ALA A 1 101 ? 1.874 17.057 13.996 1.00 17.02 101 ALA A O 1
ATOM 742 N N . GLY A 1 102 ? 3.591 17.924 12.830 1.00 15.50 102 GLY A N 1
ATOM 743 C CA . GLY A 1 102 ? 2.794 18.120 11.632 1.00 16.39 102 GLY A CA 1
ATOM 744 C C . GLY A 1 102 ? 2.076 19.458 11.574 1.00 16.15 102 GLY A C 1
ATOM 745 O O . GLY A 1 102 ? 1.289 19.703 10.659 1.00 15.36 102 GLY A O 1
ATOM 746 N N . ASN A 1 103 ? 2.331 20.327 12.547 1.00 16.58 103 ASN A N 1
ATOM 747 C CA . ASN A 1 103 ? 1.686 21.636 12.554 1.00 17.81 103 ASN A CA 1
ATOM 748 C C . ASN A 1 103 ? 2.487 22.637 11.727 1.00 19.05 103 ASN A C 1
ATOM 749 O O . ASN A 1 103 ? 3.686 22.471 11.521 1.00 18.18 103 ASN A O 1
ATOM 754 N N . GLY A 1 104 ? 1.806 23.671 11.248 1.00 18.76 104 GLY A N 1
ATOM 755 C CA . GLY A 1 104 ? 2.457 24.680 10.436 1.00 20.12 104 GLY A CA 1
ATOM 756 C C . GLY A 1 104 ? 1.429 25.378 9.570 1.00 20.46 104 GLY A C 1
ATOM 757 O O . GLY A 1 104 ? 0.304 24.889 9.441 1.00 20.48 104 GLY A O 1
ATOM 758 N N . PRO A 1 105 ? 1.784 26.516 8.951 1.00 19.72 105 PRO A N 1
ATOM 759 C CA . PRO A 1 105 ? 0.860 27.267 8.098 1.00 21.62 105 PRO A CA 1
ATOM 760 C C . PRO A 1 105 ? 0.510 26.550 6.800 1.00 21.78 105 PRO A C 1
ATOM 761 O O . PRO A 1 105 ? 1.069 25.502 6.476 1.00 20.28 105 PRO A O 1
ATOM 765 N N . GLU A 1 106 ? -0.425 27.129 6.062 1.00 22.67 106 GLU A N 1
ATOM 766 C CA . GLU A 1 106 ? -0.855 26.562 4.792 1.00 23.98 106 GLU A CA 1
ATOM 767 C C . GLU A 1 106 ? 0.318 26.553 3.811 1.00 21.49 106 GLU A C 1
ATOM 768 O O . GLU A 1 106 ? 1.132 27.475 3.797 1.00 20.30 106 GLU A O 1
ATOM 774 N N . GLY A 1 107 ? 0.410 25.503 3.002 1.00 21.34 107 GLY A N 1
ATOM 775 C CA . GLY A 1 107 ? 1.480 25.421 2.023 1.00 20.59 107 GLY A CA 1
ATOM 776 C C . GLY A 1 107 ? 1.206 26.361 0.861 1.00 21.02 107 GLY A C 1
ATOM 777 O O . GLY A 1 107 ? 0.085 26.851 0.702 1.00 20.59 107 GLY A O 1
ATOM 778 N N . VAL A 1 108 ? 2.227 26.620 0.050 1.00 20.18 108 VAL A N 1
ATOM 779 C CA . VAL A 1 108 ? 2.087 27.511 -1.100 1.00 18.82 108 VAL A CA 1
ATOM 780 C C . VAL A 1 108 ? 2.160 26.701 -2.389 1.00 17.73 108 VAL A C 1
ATOM 781 O O . VAL A 1 108 ? 3.098 25.934 -2.599 1.00 15.63 108 VAL A O 1
ATOM 785 N N . ALA A 1 109 ? 1.160 26.869 -3.247 1.00 17.07 109 ALA A N 1
ATOM 786 C CA . ALA A 1 109 ? 1.116 26.150 -4.508 1.00 17.85 109 ALA A CA 1
ATOM 787 C C . ALA A 1 109 ? 2.240 26.606 -5.437 1.00 18.38 109 ALA A C 1
ATOM 788 O O . ALA A 1 109 ? 2.623 27.776 -5.443 1.00 18.58 109 ALA A O 1
ATOM 790 N N . ILE A 1 110 ? 2.772 25.673 -6.215 1.00 17.47 110 ILE A N 1
ATOM 791 C CA . ILE A 1 110 ? 3.827 25.999 -7.163 1.00 16.14 110 ILE A CA 1
ATOM 792 C C . ILE A 1 110 ? 3.476 25.422 -8.526 1.00 17.92 110 ILE A C 1
ATOM 793 O O . ILE A 1 110 ? 2.732 24.444 -8.629 1.00 16.75 110 ILE A O 1
ATOM 798 N N . SER A 1 111 ? 3.997 26.044 -9.577 1.00 17.42 111 SER A N 1
ATOM 799 C CA . SER A 1 111 ? 3.751 25.563 -10.925 1.00 17.74 111 SER A CA 1
ATOM 800 C C . SER A 1 111 ? 5.069 25.602 -11.676 1.00 17.10 111 SER A C 1
ATOM 801 O O . SER A 1 111 ? 5.955 26.401 -11.355 1.00 16.19 111 SER A O 1
ATOM 804 N N . PHE A 1 112 ? 5.200 24.726 -12.665 1.00 16.45 112 PHE A N 1
ATOM 805 C CA . PHE A 1 112 ? 6.416 24.643 -13.452 1.00 17.70 112 PHE A CA 1
ATOM 806 C C . PHE A 1 112 ? 6.237 25.161 -14.873 1.00 19.52 112 PHE A C 1
ATOM 807 O O . PHE A 1 112 ? 5.120 25.234 -15.385 1.00 21.34 112 PHE A O 1
ATOM 815 N N . ASN A 1 113 ? 7.357 25.525 -15.488 1.00 23.07 113 ASN A N 1
ATOM 816 C CA . ASN A 1 113 ? 7.401 26.040 -16.856 1.00 26.85 113 ASN A CA 1
ATOM 817 C C . ASN A 1 113 ? 6.694 25.088 -17.823 1.00 29.36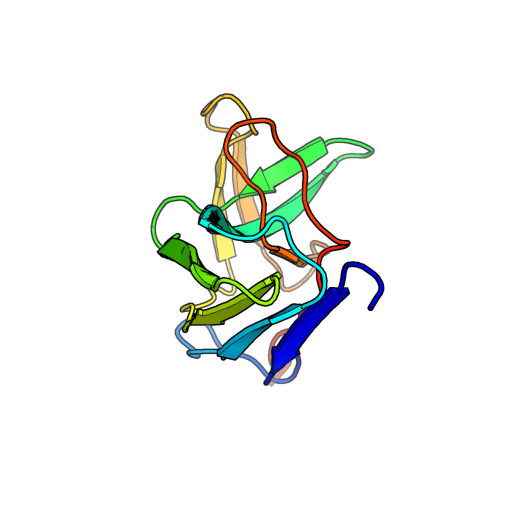 113 ASN A C 1
ATOM 818 O O . ASN A 1 113 ? 6.880 23.874 -17.746 1.00 28.67 113 ASN A O 1
ATOM 823 N N . HIS A 1 114 ? 5.894 25.637 -18.737 1.00 30.73 114 HIS A N 1
ATOM 824 C CA . HIS A 1 114 ? 5.179 24.813 -19.712 1.00 35.08 114 HIS A CA 1
ATOM 825 C C . HIS A 1 114 ? 5.866 24.798 -21.075 1.00 38.38 114 HIS A C 1
ATOM 826 O O . HIS A 1 114 ? 5.357 24.200 -22.023 1.00 39.36 114 HIS A O 1
ATOM 833 N N . HIS A 1 115 ? 7.018 25.452 -21.176 1.00 41.40 115 HIS A N 1
ATOM 834 C CA . HIS A 1 115 ? 7.738 25.521 -22.444 1.00 45.13 115 HIS A CA 1
ATOM 835 C C . HIS A 1 115 ? 9.016 24.685 -22.453 1.00 46.43 115 HIS A C 1
ATOM 836 O O . HIS A 1 115 ? 9.701 24.564 -21.437 1.00 49.48 115 HIS A O 1
#

Secondary structure (DSSP, 8-state):
---EEEEES-SSB-TT-EEEEEEES--TT-EEEEEEEEEEETTEEEE-GGG-EEEE--TTS-EEEEEE--SEEEEE-TTS-EEEEEETTTSEEEEEEE-TTS--PPPEE--B---

Solvent-accessible surface area: 6022 Å² total; per-residue (Å²): 131,73,85,64,16,80,10,86,62,34,75,57,1,56,75,32,34,90,1,116,1,23,5,39,20,17,94,64,54,31,48,5,118,0,5,3,55,0,107,32,79,126,68,44,72,0,44,5,48,90,32,58,40,66,27,80,2,67,95,127,2,46,12,65,34,64,6,38,0,69,68,49,14,60,0,37,36,168,88,43,70,152,112,17,105,5,65,8,75,127,29,51,3,44,0,9,6,29,13,91,84,59,86,43,19,156,18,36,74,13,44,7,51,154,198

InterPro domains:
  IPR002186 Neocarzinostatin-like [PF00960] (40-146)
  IPR002186 Neocarzinostatin-like [PR01885] (36-55)
  IPR002186 Neocarzinostatin-like [PR01885] (59-74)
  IPR002186 Neocarzinostatin-like [PR01885] (90-107)
  IPR002186 Neocarzinostatin-like [PR01885] (114-130)
  IPR027273 Neocarzinostatin-like superfamily [SSF49319] (35-147)

Sequence (115 aa):
AAPTATVTPSSSGLSSDGTVVKVAGAGLQAGTAYWVAQWARVDTGVWAYNPADNSSVTADANGSASTSSLTVRRSFEGFLFDGTRWGTVDCTTAACQVGLSSDAAGNGPEGVAISFNHH